Protein 3KA5 (pdb70)

Structure (mmCIF, N/CA/C/O backbone):
data_3KA5
#
_entry.id   3KA5
#
_cell.length_a   49.693
_cell.length_b   49.693
_cell.length_c   98.382
_cell.angle_alpha   90.00
_cell.angle_beta   90.00
_cell.angle_gamma   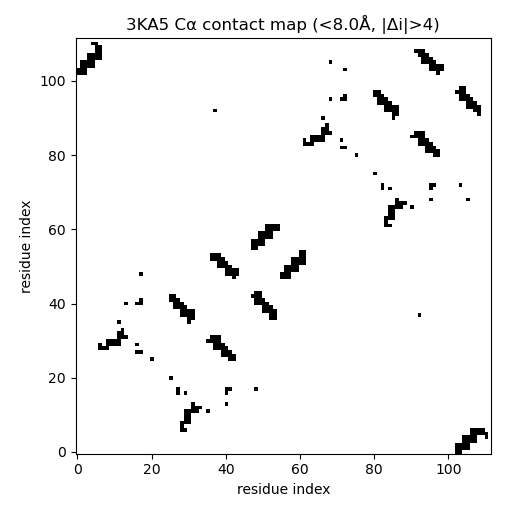120.00
#
_symmetry.space_group_name_H-M   'P 31 2 1'
#
loop_
_entity.id
_entity.type
_entity.pdbx_description
1 polymer 'Ribosome-associated protein Y (PSrp-1)'
2 water water
#
loop_
_atom_site.group_PDB
_atom_site.id
_atom_site.type_symbol
_atom_site.label_atom_id
_atom_site.label_alt_id
_atom_site.label_comp_id
_atom_site.label_asym_id
_atom_site.label_entity_id
_atom_site.label_seq_id
_atom_site.pdbx_PDB_ins_code
_atom_site.Cartn_x
_atom_site.Cartn_y
_atom_site.Cartn_z
_atom_site.occupancy
_atom_site.B_iso_or_equiv
_atom_site.auth_seq_id
_atom_site.auth_comp_id
_atom_site.auth_asym_id
_atom_site.auth_atom_id
_atom_site.pdbx_PDB_model_num
ATOM 1 N N . GLU A 1 1 ? 18.509 15.213 34.043 1.00 31.20 1 GLU A N 1
ATOM 2 C CA . GLU A 1 1 ? 17.216 14.596 33.628 1.00 36.74 1 GLU A CA 1
ATOM 3 C C . GLU A 1 1 ? 17.215 14.275 32.137 1.00 26.56 1 GLU A C 1
ATOM 4 O O . GLU A 1 1 ? 18.131 14.654 31.403 1.00 27.75 1 GLU A O 1
ATOM 10 N N . ILE A 1 2 ? 16.173 13.580 31.699 1.00 20.19 2 ILE A N 1
ATOM 11 C CA . ILE A 1 2 ? 16.029 13.212 30.297 1.00 21.84 2 ILE A CA 1
ATOM 12 C C . ILE A 1 2 ? 14.891 14.040 29.718 1.00 22.91 2 ILE A C 1
ATOM 13 O O . ILE A 1 2 ? 13.739 13.868 30.107 1.00 29.31 2 ILE A O 1
ATOM 18 N N . VAL A 1 3 ? 15.226 14.937 28.796 1.00 21.72 3 VAL A N 1
ATOM 19 C CA . VAL A 1 3 ? 14.243 15.816 28.168 1.00 24.00 3 VAL A CA 1
ATOM 20 C C . VAL A 1 3 ? 13.546 15.140 26.995 1.00 24.51 3 VAL A C 1
ATOM 21 O O . VAL A 1 3 ? 14.180 14.818 25.991 1.00 24.04 3 VAL A O 1
ATOM 25 N N . LYS A 1 4 ? 12.236 14.947 27.127 1.00 21.80 4 LYS A N 1
ATOM 26 C CA . LYS A 1 4 ? 11.432 14.299 26.095 1.00 23.33 4 LYS A CA 1
ATOM 27 C C . LYS A 1 4 ? 10.904 15.250 25.030 1.00 21.85 4 LYS A C 1
ATOM 28 O O . LYS A 1 4 ? 10.307 16.283 25.339 1.00 21.68 4 LYS A O 1
ATOM 34 N N . THR A 1 5 ? 11.118 14.883 23.772 1.00 19.78 5 THR A N 1
ATOM 35 C CA . THR A 1 5 ? 10.651 15.681 22.649 1.00 20.20 5 THR A CA 1
ATOM 36 C C . THR A 1 5 ? 10.102 14.765 21.567 1.00 21.44 5 THR A C 1
ATOM 37 O O . THR A 1 5 ? 10.439 13.580 21.510 1.00 17.15 5 THR A O 1
ATOM 41 N N . LYS A 1 6 ? 9.240 15.313 20.718 1.00 16.09 6 LYS A N 1
ATOM 42 C CA . LYS A 1 6 ? 8.657 14.539 19.637 1.00 17.30 6 LYS A CA 1
ATOM 43 C C . LYS A 1 6 ? 9.540 14.690 18.403 1.00 16.10 6 LYS A C 1
ATOM 44 O O . LYS A 1 6 ? 10.164 15.73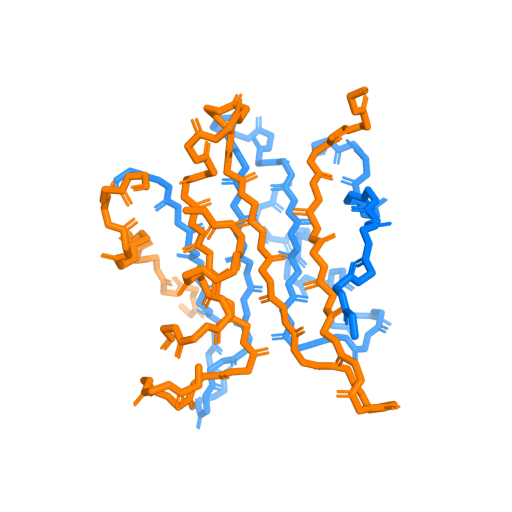0 18.200 1.00 17.72 6 LYS A O 1
ATOM 50 N N . ARG A 1 7 ? 9.597 13.641 17.593 1.00 15.25 7 ARG A N 1
ATOM 51 C CA . ARG A 1 7 ? 10.384 13.642 16.367 1.00 12.48 7 ARG A CA 1
ATOM 52 C C . ARG A 1 7 ? 10.050 14.897 15.557 1.00 16.65 7 ARG A C 1
ATOM 53 O O . ARG A 1 7 ? 8.876 15.188 15.301 1.00 14.82 7 ARG A O 1
ATOM 61 N N . PHE A 1 8 ? 11.081 15.631 15.154 1.00 11.53 8 PHE A N 1
ATOM 62 C CA . PHE A 1 8 ? 10.891 16.863 14.403 1.00 12.84 8 PHE A CA 1
ATOM 63 C C . PHE A 1 8 ? 10.294 16.626 13.020 1.00 20.76 8 PHE A C 1
ATOM 64 O O . PHE A 1 8 ? 9.366 17.323 12.622 1.00 15.45 8 PHE A O 1
ATOM 72 N N . ALA A 1 9 ? 10.824 15.644 12.294 1.00 15.38 9 ALA A N 1
ATOM 73 C CA . ALA A 1 9 ? 10.314 15.328 10.961 1.00 13.79 9 ALA A CA 1
ATOM 74 C C . ALA A 1 9 ? 9.011 14.557 11.120 1.00 13.35 9 ALA A C 1
ATOM 75 O O . ALA A 1 9 ? 9.019 13.336 11.280 1.00 15.10 9 ALA A O 1
ATOM 77 N N . ILE A 1 10 ? 7.891 15.271 11.080 1.00 12.19 10 ILE A N 1
ATOM 78 C CA . ILE A 1 10 ? 6.576 14.648 11.245 1.00 14.63 10 ILE A CA 1
ATOM 79 C C . ILE A 1 10 ? 6.113 13.790 10.073 1.00 18.66 10 ILE A C 1
ATOM 80 O O . ILE A 1 10 ? 5.650 12.662 10.266 1.00 19.56 10 ILE A O 1
ATOM 85 N N . LYS A 1 11 ? 6.271 14.310 8.862 1.00 15.26 11 LYS A N 1
ATOM 86 C CA . LYS A 1 11 ? 5.826 13.612 7.661 1.00 14.88 11 LYS A CA 1
ATOM 87 C C . LYS A 1 11 ? 6.808 12.591 7.099 1.00 19.38 11 LYS A C 1
ATOM 88 O O . LYS A 1 11 ? 8.017 12.802 7.112 1.00 14.18 11 LYS A O 1
ATOM 94 N N . PRO A 1 12 ? 6.288 11.467 6.583 1.00 20.42 12 PRO A N 1
ATOM 95 C CA . PRO A 1 12 ? 7.150 10.427 6.015 1.00 19.33 12 PRO A CA 1
ATOM 96 C C . PRO A 1 12 ? 7.970 10.949 4.837 1.00 21.79 12 PRO A C 1
ATOM 97 O O . PRO A 1 12 ? 7.524 11.819 4.080 1.00 17.63 12 PRO A O 1
ATOM 109 N N . SER A 1 14 ? 11.644 9.824 2.090 1.00 19.94 14 SER A N 1
ATOM 110 C CA . SER A 1 14 ? 12.562 8.793 1.619 1.00 21.58 14 SER A CA 1
ATOM 111 C C . SER A 1 14 ? 13.905 8.898 2.317 1.00 21.95 14 SER A C 1
ATOM 112 O O . SER A 1 14 ? 14.230 9.927 2.904 1.00 18.08 14 SER A O 1
ATOM 115 N N . GLU A 1 15 ? 14.691 7.829 2.235 1.00 20.21 15 GLU A N 1
ATOM 116 C CA . GLU A 1 15 ? 16.007 7.803 2.857 1.00 18.49 15 GLU A CA 1
ATOM 117 C C . GLU A 1 15 ? 16.852 8.904 2.232 1.00 14.75 15 GLU A C 1
ATOM 118 O O . GLU A 1 15 ? 17.618 9.583 2.916 1.00 15.31 15 GLU A O 1
ATOM 124 N N . GLU A 1 16 ? 16.708 9.073 0.922 1.00 17.92 16 GLU A N 1
ATOM 125 C CA . GLU A 1 16 ? 17.458 10.087 0.192 1.00 19.99 16 GLU A CA 1
ATOM 126 C C . GLU A 1 16 ? 17.129 11.481 0.720 1.00 15.11 16 GLU A C 1
ATOM 127 O O . GLU A 1 16 ? 18.020 12.297 0.946 1.00 15.55 16 GLU A O 1
ATOM 133 N N . GLU A 1 17 ? 15.844 11.754 0.911 1.00 16.56 17 GLU A N 1
ATOM 134 C CA . GLU A 1 17 ? 15.429 13.060 1.408 1.00 17.65 17 GLU A CA 1
ATOM 135 C C . GLU A 1 17 ? 15.919 13.251 2.831 1.00 15.90 17 GLU A C 1
ATOM 136 O O . GLU A 1 17 ? 16.335 14.347 3.209 1.00 13.35 17 GLU A O 1
ATOM 142 N N . ALA A 1 18 ? 15.871 12.176 3.616 1.00 13.46 18 ALA A N 1
ATOM 143 C CA . ALA A 1 18 ? 16.310 12.223 5.011 1.00 12.45 18 ALA A CA 1
ATOM 144 C C . ALA A 1 18 ? 17.773 12.632 5.122 1.00 13.76 18 ALA A C 1
ATOM 145 O O . ALA A 1 18 ? 18.139 13.448 5.964 1.00 13.31 18 ALA A O 1
ATOM 147 N N . VAL A 1 19 ? 18.623 12.055 4.285 1.00 11.07 19 VAL A N 1
ATOM 148 C CA . VAL A 1 19 ? 20.035 12.401 4.336 1.00 10.28 19 VAL A CA 1
ATOM 149 C C . VAL A 1 19 ? 20.249 13.867 3.989 1.00 12.40 19 VAL A C 1
ATOM 150 O O . VAL A 1 19 ? 20.989 14.577 4.674 1.00 14.26 19 VAL A O 1
ATOM 154 N N . LEU A 1 20 ? 19.593 14.330 2.933 1.00 12.41 20 LEU A N 1
ATOM 155 C CA . LEU A 1 20 ? 19.741 15.723 2.531 1.00 13.41 20 LEU A CA 1
ATOM 156 C C . LEU A 1 20 ? 19.233 16.658 3.628 1.00 13.58 20 LEU A C 1
ATOM 157 O O . LEU A 1 20 ? 19.865 17.674 3.932 1.00 13.03 20 LEU A O 1
ATOM 162 N N . GLU A 1 21 ? 18.094 16.316 4.220 1.00 12.51 21 GLU A N 1
ATOM 163 C CA . GLU A 1 21 ? 17.520 17.135 5.284 1.00 12.61 21 GLU A CA 1
ATOM 164 C C . GLU A 1 21 ? 18.461 17.232 6.474 1.00 14.51 21 GLU A C 1
ATOM 165 O O . GLU A 1 21 ? 18.656 18.305 7.032 1.00 11.24 21 GLU A O 1
ATOM 179 N N . GLU A 1 23 ? 21.626 17.021 6.456 1.00 10.10 23 GLU A N 1
ATOM 180 C CA . GLU A 1 23 ? 22.733 17.884 6.069 1.00 13.42 23 GLU A CA 1
ATOM 181 C C . GLU A 1 23 ? 22.350 19.359 6.024 1.00 10.85 23 GLU A C 1
ATOM 182 O O . GLU A 1 23 ? 23.075 20.200 6.534 1.00 15.73 23 GLU A O 1
ATOM 188 N N . LEU A 1 24 ? 21.214 19.670 5.416 1.00 12.05 24 LEU A N 1
ATOM 189 C CA . LEU A 1 24 ? 20.774 21.059 5.317 1.00 14.87 24 LEU A CA 1
ATOM 190 C C . LEU A 1 24 ? 20.477 21.661 6.684 1.00 17.26 24 LEU A C 1
ATOM 191 O O . LEU A 1 24 ? 20.695 22.852 6.905 1.00 15.82 24 LEU A O 1
ATOM 196 N N . LEU A 1 25 ? 19.983 20.833 7.601 1.00 13.94 25 LEU A N 1
ATOM 197 C CA . LEU A 1 25 ? 19.638 21.303 8.938 1.00 10.77 25 LEU A CA 1
ATOM 198 C C . LEU A 1 25 ? 20.835 21.335 9.886 1.00 17.78 25 LEU A C 1
ATOM 199 O O . LEU A 1 25 ? 20.751 21.879 10.986 1.00 13.67 25 LEU A O 1
ATOM 204 N N . GLY A 1 26 ? 21.947 20.742 9.460 1.00 15.26 26 GLY A N 1
ATOM 205 C CA . GLY A 1 26 ? 23.153 20.761 10.268 1.00 14.39 26 GLY A CA 1
ATOM 206 C C . GLY A 1 26 ? 23.296 19.723 11.357 1.00 16.35 26 GLY A C 1
ATOM 207 O O . GLY A 1 26 ? 24.082 19.919 12.287 1.00 16.12 26 GLY A O 1
ATOM 208 N N . HIS A 1 27 ? 22.572 18.614 11.238 1.00 10.72 27 HIS A N 1
ATOM 209 C CA . HIS A 1 27 ? 22.623 17.563 12.248 1.00 12.44 27 HIS A CA 1
ATOM 210 C C . HIS A 1 27 ? 23.540 16.391 11.917 1.00 14.61 27 HIS A C 1
ATOM 211 O O . HIS A 1 27 ? 23.952 16.214 10.768 1.00 13.45 27 HIS A O 1
ATOM 218 N N . ASN A 1 28 ? 23.845 15.600 12.947 1.00 12.50 28 ASN A N 1
ATOM 219 C CA . ASN A 1 28 ? 24.716 14.425 12.843 1.00 13.08 28 ASN A CA 1
ATOM 220 C C . ASN A 1 28 ? 23.935 13.117 12.755 1.00 13.45 28 ASN A C 1
ATOM 221 O O . ASN A 1 28 ? 24.498 12.085 12.380 1.00 14.55 28 ASN A O 1
ATOM 226 N N . PHE A 1 29 ? 22.665 13.151 13.160 1.00 10.69 29 PHE A N 1
ATOM 227 C CA . PHE A 1 29 ? 21.768 11.999 13.053 1.00 9.12 29 PHE A CA 1
ATOM 228 C C . PHE A 1 29 ? 20.366 12.577 12.822 1.00 11.08 29 PHE A C 1
ATOM 229 O O . PHE A 1 29 ? 20.099 13.723 13.181 1.00 12.81 29 PHE A O 1
ATOM 237 N N . PHE A 1 30 ? 19.470 11.802 12.229 1.00 9.15 30 PHE A N 1
ATOM 238 C CA . PHE A 1 30 ? 18.147 12.338 11.906 1.00 9.22 30 PHE A CA 1
ATOM 239 C C . PHE A 1 30 ? 17.103 11.227 11.962 1.00 9.96 30 PHE A C 1
ATOM 240 O O . PHE A 1 30 ? 17.227 10.205 11.276 1.00 10.01 30 PHE A O 1
ATOM 248 N N . VAL A 1 31 ? 16.088 11.414 12.799 1.00 8.26 31 VAL A N 1
ATOM 249 C CA . VAL A 1 31 ? 15.034 10.419 12.942 1.00 10.22 31 VAL A CA 1
ATOM 250 C C . VAL A 1 31 ? 13.898 10.743 11.983 1.00 13.28 31 VAL A C 1
ATOM 251 O O . VAL A 1 31 ? 13.466 11.890 11.889 1.00 13.22 31 VAL A O 1
ATOM 255 N N . PHE A 1 32 ? 13.419 9.742 11.251 1.00 10.76 32 PHE A N 1
ATOM 256 C CA . PHE A 1 32 ? 12.336 9.992 10.311 1.00 12.51 32 PHE A CA 1
ATOM 257 C C . PHE A 1 32 ? 11.477 8.770 10.044 1.00 18.47 32 PHE A C 1
ATOM 258 O O . PHE A 1 32 ? 11.883 7.630 10.292 1.00 15.61 32 PHE A O 1
ATOM 266 N N . GLN A 1 33 ? 10.275 9.024 9.546 1.00 13.07 33 GLN A N 1
ATOM 267 C CA . GLN A 1 33 ? 9.354 7.959 9.195 1.00 19.72 33 GLN A CA 1
ATOM 268 C C . GLN A 1 33 ? 9.665 7.635 7.742 1.00 19.32 33 GLN A C 1
ATOM 269 O O . GLN A 1 33 ? 9.446 8.469 6.866 1.00 19.87 33 GLN A O 1
ATOM 275 N N . ASN A 1 34 ? 10.184 6.439 7.479 1.00 18.47 34 ASN A N 1
ATOM 276 C CA . ASN A 1 34 ? 10.513 6.061 6.111 1.00 21.50 34 ASN A CA 1
ATOM 277 C C . ASN A 1 34 ? 9.226 5.820 5.332 1.00 22.01 34 ASN A C 1
ATOM 278 O O . ASN A 1 34 ? 8.470 4.894 5.632 1.00 25.50 34 ASN A O 1
ATOM 283 N N . GLY A 1 35 ? 8.980 6.653 4.328 1.00 21.96 35 GLY A N 1
ATOM 284 C CA . GLY A 1 35 ? 7.769 6.515 3.538 1.00 27.79 35 GLY A CA 1
ATOM 285 C C . GLY A 1 35 ? 7.713 5.291 2.642 1.00 34.63 35 GLY A C 1
ATOM 286 O O . GLY A 1 35 ? 6.641 4.924 2.168 1.00 33.15 35 GLY A O 1
ATOM 287 N N . ASP A 1 36 ? 8.856 4.656 2.406 1.00 35.58 36 ASP A N 1
ATOM 288 C CA . ASP A 1 36 ? 8.902 3.477 1.547 1.00 38.09 36 ASP A CA 1
ATOM 289 C C . ASP A 1 36 ? 8.725 2.171 2.317 1.00 37.50 36 ASP A C 1
ATOM 290 O O . ASP A 1 36 ? 8.374 1.145 1.731 1.00 43.35 36 ASP A O 1
ATOM 295 N N . SER A 1 37 ? 8.962 2.210 3.625 1.00 37.28 37 SER A N 1
ATOM 296 C CA . SER A 1 37 ? 8.834 1.020 4.459 1.00 34.81 37 SER A CA 1
ATOM 297 C C . SER A 1 37 ? 7.825 1.208 5.585 1.00 35.75 37 SER A C 1
ATOM 298 O O . SER A 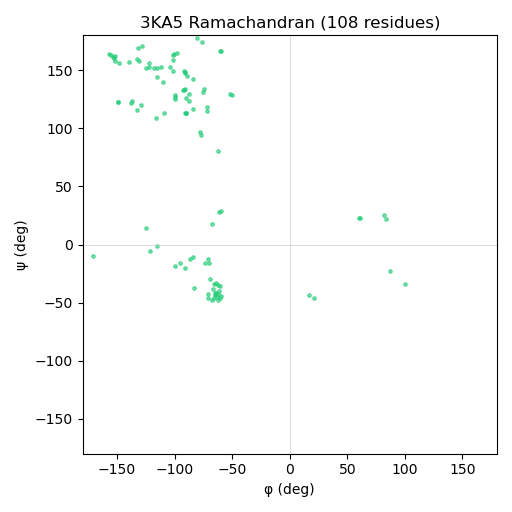1 37 ? 7.531 0.268 6.326 1.00 35.80 37 SER A O 1
ATOM 301 N N . ASN A 1 38 ? 7.305 2.427 5.712 1.00 32.42 38 ASN A N 1
ATOM 302 C CA . ASN A 1 38 ? 6.321 2.745 6.738 1.00 36.22 38 ASN A CA 1
ATOM 303 C C . ASN A 1 38 ? 6.868 2.510 8.144 1.00 39.63 38 ASN A C 1
ATOM 304 O O . ASN A 1 38 ? 6.105 2.314 9.087 1.00 47.05 38 ASN A O 1
ATOM 309 N N . GLU A 1 39 ? 8.190 2.533 8.277 1.00 34.11 39 GLU A N 1
ATOM 310 C CA . GLU A 1 39 ? 8.843 2.318 9.564 0.50 26.61 39 GLU A CA 1
ATOM 311 C C . GLU A 1 39 ? 9.785 3.468 9.920 1.00 24.85 39 GLU A C 1
ATOM 312 O O . GLU A 1 39 ? 10.333 4.136 9.042 1.00 23.56 39 GLU A O 1
ATOM 318 N N . VAL A 1 40 ? 9.971 3.700 11.215 1.00 24.73 40 VAL A N 1
ATOM 319 C CA . VAL A 1 40 ? 10.868 4.753 11.662 1.00 22.11 40 VAL A CA 1
ATOM 320 C C . VAL A 1 40 ? 12.316 4.300 11.491 1.00 25.76 40 VAL A C 1
ATOM 321 O O . VAL A 1 40 ? 12.687 3.191 11.891 1.00 21.87 40 VAL A O 1
ATOM 325 N N . ASN A 1 41 ? 13.125 5.160 10.883 1.00 12.82 41 ASN A N 1
ATOM 326 C CA . ASN A 1 41 ? 14.538 4.876 10.665 1.00 12.81 41 ASN A CA 1
ATOM 327 C C . ASN A 1 41 ? 15.353 6.046 11.195 1.00 14.06 41 ASN A C 1
ATOM 328 O O . ASN A 1 41 ? 14.806 7.098 11.536 1.00 13.52 41 ASN A O 1
ATOM 333 N N . VAL A 1 42 ? 16.665 5.862 11.251 1.00 11.89 42 VAL A N 1
ATOM 334 C CA . VAL A 1 42 ? 17.560 6.918 11.696 1.00 10.22 42 VAL A CA 1
ATOM 335 C C . VAL A 1 42 ? 18.780 6.950 10.785 1.00 13.52 42 VAL A C 1
ATOM 336 O O . VAL A 1 42 ? 19.467 5.945 10.634 1.00 11.73 42 VAL A O 1
ATOM 340 N N . VAL A 1 43 ? 19.031 8.087 10.144 1.00 12.71 43 VAL A N 1
ATOM 341 C CA . VAL A 1 43 ? 20.214 8.196 9.304 1.00 12.15 43 VAL A CA 1
ATOM 342 C C . VAL A 1 43 ? 21.238 8.962 10.117 1.00 12.77 43 VAL A C 1
ATOM 343 O O . VAL A 1 43 ? 20.889 9.777 10.972 1.00 13.32 43 VAL A O 1
ATOM 347 N N . TYR A 1 44 ? 22.510 8.677 9.892 1.00 8.88 44 TYR A N 1
ATOM 348 C CA . TYR A 1 44 ? 23.543 9.377 10.627 1.00 9.60 44 TYR A CA 1
ATOM 349 C C . TYR A 1 44 ? 24.804 9.446 9.793 1.00 9.97 44 TYR A C 1
ATOM 350 O O . TYR A 1 44 ? 24.958 8.709 8.818 1.00 15.40 44 TYR A O 1
ATOM 359 N N . LYS A 1 45 ? 25.691 10.354 10.175 1.00 13.94 45 LYS A N 1
ATOM 360 C CA . LYS A 1 45 ? 26.952 10.550 9.478 1.00 20.38 45 LYS A CA 1
ATOM 361 C C . LYS A 1 45 ? 28.031 9.660 10.081 1.00 22.49 45 LYS A C 1
ATOM 362 O O . LYS A 1 45 ? 28.267 9.702 11.287 1.00 21.07 45 LYS A O 1
ATOM 368 N N . ARG A 1 46 ? 28.678 8.863 9.236 1.00 23.16 46 ARG A N 1
ATOM 369 C CA . ARG A 1 46 ? 29.747 7.968 9.667 1.00 28.90 46 ARG A CA 1
ATOM 370 C C . ARG A 1 46 ? 31.100 8.669 9.547 1.00 39.39 46 ARG A C 1
ATOM 371 O O . ARG A 1 46 ? 31.294 9.510 8.670 1.00 41.35 46 ARG A O 1
ATOM 379 N N . LYS A 1 47 ? 32.034 8.313 10.425 1.00 42.71 47 LYS A N 1
ATOM 380 C CA . LYS A 1 47 ? 33.362 8.922 10.428 1.00 42.85 47 LYS A CA 1
ATOM 381 C C . LYS A 1 47 ? 34.207 8.589 9.199 1.00 43.58 47 LYS A C 1
ATOM 382 O O . LYS A 1 47 ? 35.425 8.761 9.213 1.00 55.17 47 LYS A O 1
ATOM 388 N N . ASP A 1 48 ? 33.566 8.115 8.137 1.00 47.51 48 ASP A N 1
ATOM 389 C CA . ASP A 1 48 ? 34.284 7.784 6.911 1.00 46.75 48 ASP A CA 1
ATOM 390 C C . ASP A 1 48 ? 33.667 8.548 5.748 1.00 42.94 48 ASP A C 1
ATOM 391 O O . ASP A 1 48 ? 33.922 8.246 4.583 1.00 46.06 48 ASP A O 1
ATOM 396 N N . GLY A 1 49 ? 32.852 9.545 6.079 1.00 46.39 49 GLY A N 1
ATOM 397 C CA . GLY A 1 49 ? 32.211 10.350 5.057 1.00 40.65 49 GLY A CA 1
ATOM 398 C C . GLY A 1 49 ? 30.897 9.767 4.582 1.00 37.91 49 GLY A C 1
ATOM 399 O O . GLY A 1 49 ? 30.046 10.485 4.056 1.00 45.97 49 GLY A O 1
ATO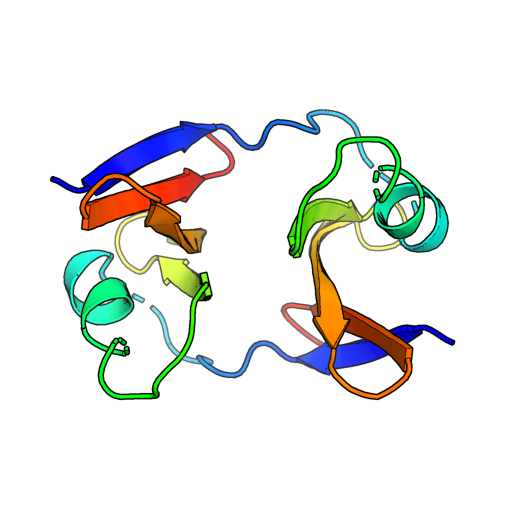M 400 N N . ASN A 1 50 ? 30.729 8.463 4.766 1.00 34.50 50 ASN A N 1
ATOM 401 C CA . ASN A 1 50 ? 29.510 7.788 4.348 1.00 28.08 50 ASN A CA 1
ATOM 402 C C . ASN A 1 50 ? 28.358 8.066 5.303 1.00 20.26 50 ASN A C 1
ATOM 403 O O . ASN A 1 50 ? 28.530 8.700 6.344 1.00 24.36 50 ASN A O 1
ATOM 408 N N . TYR A 1 51 ? 27.181 7.588 4.926 1.00 18.83 51 TYR A N 1
ATOM 409 C CA . TYR A 1 51 ? 25.985 7.754 5.733 1.00 19.92 51 TYR A CA 1
ATOM 410 C C . TYR A 1 51 ? 25.518 6.387 6.183 1.00 22.29 51 TYR A C 1
ATOM 411 O O . TYR A 1 51 ? 25.632 5.409 5.446 1.00 27.54 51 TYR A O 1
ATOM 420 N N . GLY A 1 52 ? 24.989 6.323 7.395 1.00 18.69 52 GLY A N 1
ATOM 421 C CA . GLY A 1 52 ? 24.478 5.071 7.900 1.00 13.14 52 GLY A CA 1
ATOM 422 C C . GLY A 1 52 ? 22.975 5.194 8.018 1.00 18.96 52 GLY A C 1
ATOM 423 O O . GLY A 1 52 ? 22.445 6.295 8.186 1.00 16.01 52 GLY A O 1
ATOM 424 N N . LEU A 1 53 ? 22.288 4.065 7.911 1.00 17.71 53 LEU A N 1
ATOM 425 C CA . LEU A 1 53 ? 20.838 4.020 8.019 1.00 15.71 53 LEU A CA 1
ATOM 426 C C . LEU A 1 53 ? 20.475 2.882 8.968 1.00 20.80 53 LEU A C 1
ATOM 427 O O . LEU A 1 53 ? 20.751 1.714 8.687 1.00 22.09 53 LEU A O 1
ATOM 432 N N . ILE A 1 54 ? 19.871 3.231 10.099 1.00 14.54 54 ILE A N 1
ATOM 433 C CA . ILE A 1 54 ? 19.472 2.237 11.091 1.00 14.55 54 ILE A CA 1
ATOM 434 C C . ILE A 1 54 ? 17.993 1.929 10.944 1.00 16.85 54 ILE A C 1
ATOM 435 O O . ILE A 1 54 ? 17.157 2.832 10.982 1.00 17.94 54 ILE A O 1
ATOM 440 N N . GLU A 1 55 ? 17.672 0.650 10.778 1.00 16.32 55 GLU A N 1
ATOM 441 C CA . GLU A 1 55 ? 16.290 0.21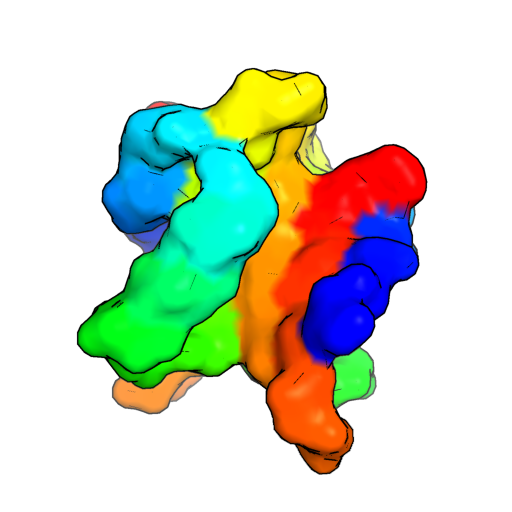5 10.617 1.00 18.66 55 GLU A CA 1
ATOM 442 C C . GLU A 1 55 ? 16.005 -0.949 11.562 1.00 23.63 55 GLU A C 1
ATOM 443 O O . GLU A 1 55 ? 16.925 -1.638 12.006 1.00 24.03 55 GLU A O 1
ATOM 449 N N . PRO A 1 56 ? 14.725 -1.176 11.892 1.00 22.36 56 PRO A N 1
ATOM 450 C CA . PRO A 1 56 ? 14.368 -2.272 12.794 1.00 27.86 56 PRO A CA 1
ATOM 451 C C . PRO A 1 56 ? 14.489 -3.643 12.141 1.00 31.11 56 PRO A C 1
ATOM 452 O O . PRO A 1 56 ? 14.508 -4.663 12.828 1.00 38.27 56 PRO A O 1
ATOM 456 N N . GLU A 1 57 ? 14.568 -3.664 10.813 1.00 35.48 57 GLU A N 1
ATOM 457 C CA . GLU A 1 57 ? 14.688 -4.919 10.078 1.00 43.09 57 GLU A CA 1
ATOM 458 C C . GLU A 1 57 ? 15.804 -5.782 10.654 1.00 49.57 57 GLU A C 1
ATOM 459 O O . GLU A 1 57 ? 16.969 -5.589 10.238 1.00 56.79 57 GLU A O 1
ATOM 465 N N . GLU B 1 1 ? 26.826 4.121 -0.666 1.00 47.32 1 GLU B N 1
ATOM 466 C CA . GLU B 1 1 ? 27.186 5.241 0.259 1.00 43.97 1 GLU B CA 1
ATOM 467 C C . GLU B 1 1 ? 26.251 5.422 1.451 1.00 42.68 1 GLU B C 1
ATOM 468 O O . GLU B 1 1 ? 26.509 6.250 2.314 1.00 33.34 1 GLU B O 1
ATOM 474 N N . ILE B 1 2 ? 25.137 4.698 1.463 1.00 38.56 2 ILE B N 1
ATOM 475 C CA . ILE B 1 2 ? 24.218 4.715 2.601 1.00 36.08 2 ILE B CA 1
ATOM 476 C C . ILE B 1 2 ? 24.304 3.269 3.091 1.00 36.63 2 ILE B C 1
ATOM 477 O O . ILE B 1 2 ? 23.824 2.357 2.417 1.00 44.97 2 ILE B O 1
ATOM 482 N N . VAL B 1 3 ? 24.927 3.064 4.247 1.00 32.55 3 VAL B N 1
ATOM 483 C CA . VAL B 1 3 ? 25.085 1.740 4.843 1.00 25.69 3 VAL B CA 1
ATOM 484 C C . VAL B 1 3 ? 23.919 1.398 5.800 1.00 29.14 3 VAL B C 1
ATOM 485 O O . VAL B 1 3 ? 23.725 2.022 6.851 1.00 26.70 3 VAL B O 1
ATOM 489 N N . LYS B 1 4 ? 23.129 0.412 5.389 1.00 26.14 4 LYS B N 1
ATOM 490 C CA . LYS B 1 4 ? 21.977 -0.041 6.151 1.00 26.13 4 LYS B CA 1
ATOM 491 C C . LYS B 1 4 ? 22.371 -1.102 7.161 1.00 29.20 4 LYS B C 1
ATOM 492 O O . LYS B 1 4 ? 22.969 -2.123 6.811 1.00 28.73 4 LYS B O 1
ATOM 498 N N . THR B 1 5 ? 22.053 -0.834 8.422 1.00 19.89 5 THR B N 1
ATOM 499 C CA . THR B 1 5 ? 22.341 -1.760 9.506 1.00 22.95 5 THR B CA 1
ATOM 500 C C . THR B 1 5 ? 21.091 -1.890 10.363 1.00 25.04 5 THR B C 1
ATOM 501 O O . THR B 1 5 ? 20.200 -1.029 10.336 1.00 18.65 5 THR B O 1
ATOM 505 N N . LYS B 1 6 ? 21.022 -2.979 11.116 1.00 16.54 6 LYS B N 1
ATOM 506 C CA . LYS B 1 6 ? 19.889 -3.216 11.985 1.00 20.70 6 LYS B CA 1
ATOM 507 C C . LYS B 1 6 ? 20.186 -2.619 13.355 1.00 17.87 6 LYS B C 1
ATOM 508 O O . LYS B 1 6 ? 21.341 -2.566 13.775 1.00 20.76 6 LYS B O 1
ATOM 514 N N . ARG B 1 7 ? 19.142 -2.157 14.037 1.00 14.52 7 ARG B N 1
ATOM 515 C CA . ARG B 1 7 ? 19.278 -1.585 15.372 1.00 17.91 7 ARG B CA 1
ATOM 516 C C . ARG B 1 7 ? 20.054 -2.575 16.239 1.00 15.98 7 ARG B C 1
ATOM 517 O O . ARG B 1 7 ? 19.712 -3.759 16.298 1.00 16.81 7 ARG B O 1
ATOM 525 N N . PHE B 1 8 ? 21.087 -2.089 16.917 1.00 12.94 8 PHE B N 1
ATOM 526 C CA . PHE B 1 8 ? 21.918 -2.958 17.743 1.00 13.86 8 PHE B CA 1
ATOM 527 C C . PHE B 1 8 ? 21.202 -3.528 18.960 1.00 16.99 8 PHE B C 1
ATOM 528 O O . PHE B 1 8 ? 21.290 -4.732 19.227 1.00 21.19 8 PHE B O 1
ATOM 536 N N . ALA B 1 9 ? 20.513 -2.666 19.707 1.00 12.64 9 ALA B N 1
ATOM 537 C CA . ALA B 1 9 ? 19.787 -3.093 20.903 1.00 9.45 9 ALA B CA 1
ATOM 538 C C . ALA B 1 9 ? 18.486 -3.758 20.486 1.00 11.89 9 ALA B C 1
ATOM 539 O O . ALA B 1 9 ? 17.482 -3.090 20.255 1.00 16.89 9 ALA B O 1
ATOM 541 N N . ILE B 1 10 ? 18.512 -5.083 20.415 1.00 15.40 10 ILE B N 1
ATOM 542 C CA . ILE B 1 10 ? 17.361 -5.867 19.988 1.00 16.40 10 ILE B CA 1
ATOM 543 C C . ILE B 1 10 ? 16.191 -5.934 20.963 1.00 17.37 10 ILE B C 1
ATOM 544 O O . ILE B 1 10 ? 15.038 -5.829 20.560 1.00 18.67 10 ILE B O 1
ATOM 549 N N . LYS B 1 11 ? 16.493 -6.107 22.242 1.00 19.98 11 LYS B N 1
ATOM 550 C CA . LYS B 1 11 ? 15.462 -6.229 23.264 1.00 16.23 11 LYS B CA 1
ATOM 551 C C . LYS B 1 11 ? 15.029 -4.898 23.868 1.00 16.55 11 LYS B C 1
ATOM 552 O O . LYS B 1 11 ? 15.840 -3.984 24.036 1.00 15.41 11 LYS B O 1
ATOM 558 N N . PRO B 1 12 ? 13.734 -4.773 24.200 1.00 18.74 12 PRO B N 1
ATOM 559 C CA . PRO B 1 12 ? 13.169 -3.555 24.791 1.00 16.46 12 PRO B CA 1
ATOM 560 C C . PRO B 1 12 ? 13.830 -3.200 26.114 1.00 19.30 12 PRO B C 1
ATOM 561 O O . PRO B 1 12 ? 14.228 -4.083 26.877 1.00 16.83 12 PRO B O 1
ATOM 573 N N . SER B 1 14 ? 14.233 0.327 29.247 1.00 15.38 14 SER B N 1
ATOM 574 C CA . SER B 1 14 ? 13.737 1.597 29.762 1.00 17.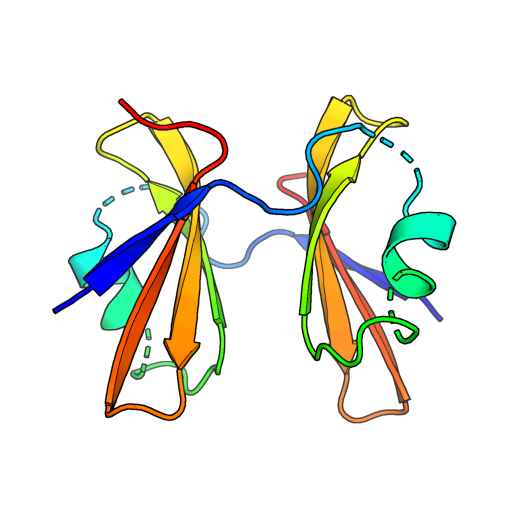34 14 SER B CA 1
ATOM 575 C C . SER B 1 14 ? 14.613 2.724 29.250 1.00 16.17 14 SER B C 1
ATOM 576 O O . SER B 1 14 ? 15.765 2.500 28.872 1.00 13.29 14 SER B O 1
ATOM 579 N N . GLU B 1 15 ? 14.082 3.941 29.248 1.00 16.23 15 GLU B N 1
ATOM 580 C CA . GLU B 1 15 ? 14.862 5.076 28.778 1.00 13.75 15 GLU B CA 1
ATOM 581 C C . GLU B 1 15 ? 16.126 5.266 29.620 1.00 14.03 15 GLU B C 1
ATOM 582 O O . GLU B 1 15 ? 17.171 5.641 29.090 1.00 14.15 15 GLU B O 1
ATOM 588 N N . GLU B 1 16 ? 16.037 5.003 30.925 1.00 14.18 16 GLU B N 1
ATOM 589 C CA . GLU B 1 16 ? 17.198 5.134 31.810 1.00 14.78 16 GLU B CA 1
ATOM 590 C C . GLU B 1 16 ? 18.270 4.118 31.435 1.00 12.95 16 GLU B C 1
ATOM 591 O O . GLU B 1 16 ? 19.464 4.430 31.408 1.00 13.36 16 GLU B O 1
ATOM 597 N N . GLU B 1 17 ? 17.849 2.888 31.169 1.00 13.11 17 GLU B N 1
ATOM 598 C CA . GLU B 1 17 ? 18.812 1.867 30.791 1.00 10.36 17 GLU B CA 1
ATOM 599 C C . GLU B 1 17 ? 19.435 2.237 29.450 1.00 11.94 17 GLU B C 1
ATOM 600 O O . GLU B 1 17 ? 20.608 1.960 29.213 1.00 11.30 17 GLU B O 1
ATOM 606 N N . ALA B 1 18 ? 18.650 2.858 28.570 1.00 12.43 18 ALA B N 1
ATOM 607 C CA . ALA B 1 18 ? 19.168 3.252 27.264 1.00 12.65 18 ALA B CA 1
ATOM 608 C C . ALA B 1 18 ? 20.256 4.315 27.408 1.00 13.49 18 ALA B C 1
ATOM 609 O O . ALA B 1 18 ? 21.269 4.277 26.705 1.00 12.90 18 ALA B O 1
ATOM 611 N N . VAL B 1 19 ? 20.047 5.278 28.304 1.00 10.26 19 VAL B N 1
ATOM 612 C CA . VAL B 1 19 ? 21.052 6.319 28.505 1.00 12.85 19 VAL B CA 1
ATOM 613 C C . VAL B 1 19 ? 22.335 5.706 29.049 1.00 11.01 19 VAL B C 1
ATOM 614 O O . VAL B 1 19 ? 23.438 6.071 28.637 1.00 11.67 19 VAL B O 1
ATOM 618 N N . LEU B 1 20 ? 22.189 4.769 29.979 1.00 10.57 20 LEU B N 1
ATOM 619 C CA . LEU B 1 20 ? 23.343 4.095 30.568 1.00 8.81 20 LEU B CA 1
ATOM 620 C C . LEU B 1 20 ? 24.100 3.320 29.489 1.00 11.37 20 LEU B C 1
ATOM 621 O O . LEU B 1 20 ? 25.324 3.411 29.388 1.00 10.61 20 LEU B O 1
ATOM 626 N N . GLU B 1 21 ? 23.359 2.562 28.685 1.00 11.82 21 GLU B N 1
ATOM 627 C CA . GLU B 1 21 ? 23.946 1.777 27.598 1.00 10.63 21 GLU B CA 1
ATOM 628 C C . GLU B 1 21 ? 24.667 2.668 26.602 1.00 13.09 21 GLU B C 1
ATOM 629 O O . GLU B 1 21 ? 25.765 2.343 26.133 1.00 13.57 21 GLU B O 1
ATOM 643 N N . GLU B 1 23 ? 26.096 5.457 27.119 1.00 10.56 23 GLU B N 1
ATOM 644 C CA . GLU B 1 23 ? 27.355 5.892 27.706 0.50 3.59 23 GLU B CA 1
ATOM 645 C C . GLU B 1 23 ? 28.391 4.774 27.831 1.00 10.83 23 GLU B C 1
ATOM 646 O O . GLU B 1 23 ? 29.569 4.978 27.531 1.00 13.63 23 GLU B O 1
ATOM 652 N N . LEU B 1 24 ? 27.955 3.598 28.274 1.00 10.28 24 LEU B N 1
ATOM 653 C CA . LEU B 1 24 ? 28.858 2.459 28.439 1.00 12.73 24 LEU B CA 1
ATOM 654 C C . LEU B 1 24 ? 29.459 2.041 27.106 1.00 10.36 24 LEU B C 1
ATOM 655 O O . LEU B 1 24 ? 30.614 1.618 27.043 1.00 12.20 24 LEU B O 1
ATOM 660 N N . LEU B 1 25 ? 28.670 2.167 26.044 1.00 8.97 25 LEU B N 1
ATOM 661 C CA . LEU B 1 25 ? 29.111 1.787 24.704 1.00 10.57 25 LEU B CA 1
ATOM 662 C C . LEU B 1 25 ? 29.860 2.898 23.968 1.00 18.01 25 LEU B C 1
ATOM 663 O O . LEU B 1 25 ? 30.475 2.656 22.925 1.00 15.21 25 LEU B O 1
ATOM 668 N N . GLY B 1 26 ? 29.797 4.112 24.509 1.00 12.37 26 GLY B N 1
ATOM 669 C CA . GLY B 1 26 ? 30.509 5.233 23.919 1.00 12.67 26 GLY B CA 1
ATOM 670 C C . GLY B 1 26 ? 29.892 5.961 22.741 1.00 17.26 26 GLY B C 1
ATOM 671 O O . GLY B 1 26 ? 30.614 6.579 21.947 1.00 14.38 26 GLY B O 1
ATOM 672 N N . HIS B 1 27 ? 28.570 5.919 22.623 1.00 9.22 27 HIS B N 1
ATOM 673 C CA . HIS B 1 27 ? 27.897 6.584 21.512 1.00 11.13 27 HIS B CA 1
ATOM 674 C C . HIS B 1 27 ? 27.278 7.926 21.874 1.00 11.20 27 HIS B C 1
ATOM 675 O O . HIS B 1 27 ? 27.120 8.242 23.053 1.00 15.42 27 HIS B O 1
ATOM 682 N N . ASN B 1 28 ? 26.946 8.705 20.840 1.00 13.43 28 ASN B N 1
ATOM 683 C CA . ASN B 1 28 ? 26.351 10.038 20.983 1.00 17.01 28 ASN B CA 1
ATOM 684 C C . ASN B 1 28 ? 24.828 9.999 20.881 1.00 15.30 28 ASN B C 1
ATOM 685 O O . ASN B 1 28 ? 24.147 10.958 21.234 1.00 15.15 28 ASN B O 1
ATOM 690 N N . PHE B 1 29 ? 24.298 8.900 20.361 1.00 12.78 29 PHE B N 1
ATOM 691 C CA . PHE B 1 29 ? 22.858 8.715 20.278 1.00 9.44 29 PHE B CA 1
ATOM 692 C C . PHE B 1 29 ? 22.652 7.209 20.326 1.00 10.52 29 PHE B C 1
ATOM 693 O O . PHE B 1 29 ? 23.577 6.456 20.034 1.00 12.56 29 PHE B O 1
ATOM 701 N N . PHE B 1 30 ? 21.463 6.768 20.709 1.00 9.78 30 PHE B N 1
ATOM 702 C CA . PHE B 1 30 ? 21.217 5.332 20.849 1.00 8.41 30 PHE B CA 1
ATOM 703 C C . PHE B 1 30 ? 19.755 5.033 20.533 1.00 11.95 30 PHE B C 1
ATOM 704 O O . PHE B 1 30 ? 18.848 5.607 21.140 1.00 9.86 30 PHE B O 1
ATOM 712 N N . VAL B 1 31 ? 19.530 4.150 19.561 1.00 8.85 31 VAL B N 1
ATOM 713 C CA . VAL B 1 31 ? 18.183 3.772 19.148 1.00 7.19 31 VAL B CA 1
ATOM 714 C C . VAL B 1 31 ? 17.760 2.540 19.933 1.00 12.26 31 VAL B C 1
ATOM 715 O O . VAL B 1 31 ? 18.524 1.582 20.046 1.00 10.19 31 VAL B O 1
ATOM 719 N N . PHE B 1 32 ? 16.549 2.551 20.475 1.00 9.57 32 PHE B N 1
ATOM 720 C CA . PHE B 1 32 ? 16.087 1.405 21.246 1.00 13.83 32 PHE B CA 1
ATOM 721 C C . PHE B 1 32 ? 14.573 1.265 21.250 1.00 14.81 32 PHE B C 1
ATOM 722 O O . PHE B 1 32 ? 13.842 2.208 20.943 1.00 17.27 32 PHE B O 1
ATOM 730 N N . GLN B 1 33 ? 14.114 0.071 21.596 1.00 9.64 33 GLN B N 1
ATOM 731 C CA . GLN B 1 33 ? 12.689 -0.210 21.686 1.00 15.03 33 GLN B CA 1
ATOM 732 C C . GLN B 1 33 ? 12.330 0.117 23.129 1.00 17.69 33 GLN B C 1
ATOM 733 O O . GLN B 1 33 ? 12.801 -0.553 24.042 1.00 15.87 33 GLN B O 1
ATOM 739 N N . ASN B 1 34 ? 11.527 1.156 23.337 1.00 16.57 34 ASN B N 1
ATOM 740 C CA . ASN B 1 34 ? 11.134 1.552 24.686 1.00 16.52 34 ASN B CA 1
ATOM 741 C C . ASN B 1 34 ? 10.153 0.524 25.237 1.00 20.49 34 ASN B C 1
ATOM 742 O O . ASN B 1 34 ? 9.076 0.330 24.678 1.00 19.54 34 ASN B O 1
ATOM 747 N N . GLY B 1 35 ? 10.529 -0.129 26.332 1.00 18.60 35 GLY B N 1
ATOM 748 C CA . GLY B 1 35 ? 9.668 -1.138 26.921 1.00 22.33 35 GLY B CA 1
ATOM 749 C C . GLY B 1 35 ? 8.418 -0.593 27.588 1.00 25.33 35 GLY B C 1
ATOM 750 O O . GLY B 1 35 ? 7.509 -1.352 27.917 1.00 32.59 35 GLY B O 1
ATOM 751 N N . ASP B 1 36 ? 8.371 0.719 27.788 1.00 23.87 36 ASP B N 1
ATOM 752 C CA . ASP B 1 36 ? 7.223 1.358 28.425 1.00 37.71 36 ASP B CA 1
ATOM 753 C C . ASP B 1 36 ? 6.096 1.621 27.435 1.00 39.69 36 ASP B C 1
ATOM 754 O O . ASP B 1 36 ? 4.922 1.483 27.770 1.00 45.77 36 ASP B O 1
ATOM 759 N N . SER B 1 37 ? 6.459 1.991 26.212 1.00 40.36 37 SER B N 1
ATOM 760 C CA . SER B 1 37 ? 5.470 2.300 25.188 1.00 32.63 37 SER B CA 1
ATOM 761 C C . SER B 1 37 ? 5.499 1.345 24.003 1.00 40.85 37 SER B C 1
ATOM 762 O O . SER B 1 37 ? 4.701 1.481 23.075 1.00 43.04 37 SER B O 1
ATOM 765 N N . ASN B 1 38 ? 6.418 0.386 24.031 1.00 37.12 38 ASN B N 1
ATOM 766 C CA . ASN B 1 38 ? 6.544 -0.583 22.947 1.00 37.18 38 ASN B CA 1
ATOM 767 C C . ASN B 1 38 ? 6.869 0.095 21.617 1.00 33.55 38 ASN B C 1
ATOM 768 O O . ASN B 1 38 ? 6.602 -0.458 20.550 1.00 39.04 38 ASN B O 1
ATOM 773 N N . GLU B 1 39 ? 7.443 1.292 21.675 1.00 25.98 39 GLU B N 1
ATOM 774 C CA . GLU B 1 39 ? 7.799 2.008 20.455 0.50 20.89 39 GLU B CA 1
ATOM 775 C C . GLU B 1 39 ? 9.286 2.334 20.417 1.00 22.91 39 GLU B C 1
ATOM 776 O O . GLU B 1 39 ? 9.946 2.406 21.453 1.00 18.44 39 GLU B O 1
ATOM 782 N N . VAL B 1 40 ? 9.808 2.521 19.210 1.00 20.36 40 VAL B N 1
ATOM 783 C CA . VAL B 1 40 ? 11.212 2.855 19.042 1.00 18.02 40 VAL B CA 1
ATOM 784 C C . VAL B 1 40 ? 11.415 4.308 19.445 1.00 20.26 40 VAL B C 1
ATOM 785 O O . VAL B 1 40 ? 10.642 5.191 19.063 1.00 21.16 40 VAL B O 1
ATOM 789 N N . ASN B 1 41 ? 12.455 4.539 20.232 1.00 13.05 41 ASN B N 1
ATOM 790 C CA . ASN B 1 41 ? 12.811 5.869 20.708 1.00 12.12 41 ASN B CA 1
ATOM 791 C C . ASN B 1 41 ? 14.305 6.047 20.465 1.00 12.66 41 ASN B C 1
ATOM 792 O O . ASN B 1 41 ? 15.014 5.083 20.165 1.00 14.53 41 ASN B O 1
ATOM 797 N N . VAL B 1 42 ? 14.783 7.274 20.616 1.00 9.00 42 VAL B N 1
ATOM 798 C CA . VAL B 1 42 ? 16.196 7.567 20.439 1.00 9.67 42 VAL B CA 1
ATOM 799 C C . VAL B 1 42 ? 16.660 8.509 21.544 1.00 14.31 42 VAL B C 1
ATOM 800 O O . VAL B 1 42 ? 16.075 9.574 21.741 1.00 13.86 42 VAL B O 1
ATOM 804 N N . VAL B 1 43 ? 17.684 8.107 22.290 1.00 10.89 43 VAL B N 1
ATOM 805 C CA . VAL B 1 43 ? 18.218 8.974 23.328 1.00 12.17 43 VAL B CA 1
ATOM 806 C C . VAL B 1 43 ? 19.508 9.541 22.768 1.00 11.41 43 VAL B C 1
ATOM 807 O O . VAL B 1 43 ? 20.142 8.930 21.906 1.00 11.78 43 VAL B O 1
ATOM 811 N N . TYR B 1 44 ? 19.885 10.722 23.235 1.00 9.66 44 TYR B N 1
ATOM 812 C CA . TYR B 1 44 ? 21.100 11.360 22.759 1.00 11.94 44 TYR B CA 1
ATOM 813 C C . TYR B 1 44 ? 21.618 12.324 23.811 1.00 12.02 44 TYR B C 1
ATOM 814 O O . TYR B 1 44 ? 20.894 12.700 24.732 1.00 13.50 44 TYR B O 1
ATOM 823 N N . LYS B 1 45 ? 22.881 12.706 23.682 1.00 16.21 45 LYS B N 1
ATOM 824 C CA . LYS B 1 45 ? 23.487 13.630 24.625 1.00 17.68 45 LYS B CA 1
ATOM 825 C C . LYS B 1 45 ? 23.471 15.018 24.001 1.00 19.65 45 LYS B C 1
ATOM 826 O O . LYS B 1 45 ? 23.901 15.196 22.865 1.00 24.03 45 LYS B O 1
ATOM 832 N N . ARG B 1 46 ? 22.954 15.993 24.739 1.00 27.53 46 ARG B N 1
ATOM 833 C CA . ARG B 1 46 ? 22.886 17.362 24.244 1.00 38.92 46 ARG B CA 1
ATOM 834 C C . ARG B 1 46 ? 23.850 18.286 24.981 1.00 42.90 46 ARG B C 1
ATOM 835 O O . ARG B 1 46 ? 24.019 18.176 26.196 1.00 42.24 46 ARG B O 1
ATOM 843 N N . LYS B 1 47 ? 24.491 19.185 24.235 1.00 50.57 47 LYS B N 1
ATOM 844 C CA . LYS B 1 47 ? 25.427 20.144 24.817 1.00 49.09 47 LYS B CA 1
ATOM 845 C C . LYS B 1 47 ? 24.673 21.035 25.791 1.00 51.24 47 LYS B C 1
ATOM 846 O O . LYS B 1 47 ? 24.301 22.164 25.467 1.00 59.56 47 LYS B O 1
ATOM 852 N N . ASP B 1 48 ? 24.453 20.508 26.990 1.00 48.62 48 ASP B N 1
ATOM 853 C CA . ASP B 1 48 ? 23.728 21.208 28.039 1.00 48.93 48 ASP B CA 1
ATOM 854 C C . ASP B 1 48 ? 23.874 20.389 29.315 1.00 51.63 48 ASP B C 1
ATOM 855 O O . ASP B 1 48 ? 23.509 20.832 30.406 1.00 52.31 48 ASP B O 1
ATOM 860 N N . GLY B 1 49 ? 24.417 19.186 29.161 1.00 50.05 49 GLY B N 1
ATOM 861 C CA . GLY B 1 49 ? 24.612 18.308 30.298 1.00 48.57 49 GLY B CA 1
ATOM 862 C C . GLY B 1 49 ? 23.528 17.254 30.399 1.00 46.84 49 GLY B C 1
ATOM 863 O O . GLY B 1 49 ? 23.780 16.127 30.826 1.00 50.59 49 GLY B O 1
ATOM 864 N N . ASN B 1 50 ? 22.312 17.619 30.007 1.00 42.74 50 ASN B N 1
ATOM 865 C CA . ASN B 1 50 ? 21.196 16.690 30.064 1.00 28.11 50 ASN B CA 1
ATOM 866 C C . ASN B 1 50 ? 21.185 15.740 28.872 1.00 17.71 50 ASN B C 1
ATOM 867 O O . ASN B 1 50 ? 22.024 15.817 27.976 1.00 23.68 50 ASN B O 1
ATOM 872 N N . TYR B 1 51 ? 20.217 14.839 28.882 1.00 19.36 51 TYR B N 1
ATOM 873 C CA . TYR B 1 51 ? 20.055 13.866 27.815 1.00 19.08 51 TYR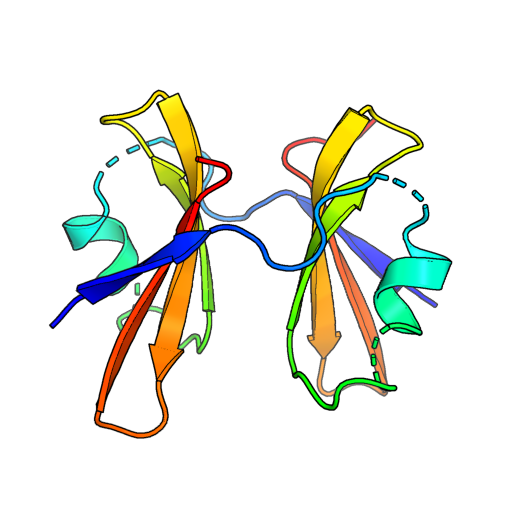 B CA 1
ATOM 874 C C . TYR B 1 51 ? 18.698 14.121 27.193 1.00 20.21 51 TYR B C 1
ATOM 875 O O . TYR B 1 51 ? 17.790 14.611 27.862 1.00 19.32 51 TYR B O 1
ATOM 884 N N . GLY B 1 52 ? 18.566 13.795 25.913 1.00 12.53 52 GLY B N 1
ATOM 885 C CA . GLY B 1 52 ? 17.298 13.978 25.244 1.00 15.41 52 GLY B CA 1
ATOM 886 C C . GLY B 1 52 ? 16.730 12.635 24.835 1.00 17.60 52 GLY B C 1
ATOM 887 O O . GLY B 1 52 ? 17.471 11.677 24.603 1.00 15.81 52 GLY B O 1
ATOM 888 N N . LEU B 1 53 ? 15.407 12.572 24.758 1.00 12.73 53 LEU B N 1
ATOM 889 C CA . LEU B 1 53 ? 14.696 11.369 24.366 1.00 13.29 53 LEU B CA 1
ATOM 890 C C . LEU B 1 53 ? 13.732 11.767 23.258 1.00 13.89 53 LEU B C 1
ATOM 891 O O . LEU B 1 53 ? 12.873 12.615 23.461 1.00 19.20 53 LEU B O 1
ATOM 896 N N . ILE B 1 54 ? 13.890 11.169 22.085 1.00 12.82 54 ILE B N 1
ATOM 897 C CA . ILE B 1 54 ? 13.020 11.464 20.952 1.00 15.43 54 ILE B CA 1
ATOM 898 C C . ILE B 1 54 ? 11.970 10.363 20.851 1.00 16.74 54 ILE B C 1
ATOM 899 O O . ILE B 1 54 ? 12.303 9.170 20.817 1.00 12.26 54 ILE B O 1
ATOM 904 N N . GLU B 1 55 ? 10.705 10.773 20.823 1.00 12.77 55 GLU B N 1
ATOM 905 C CA . GLU B 1 55 ? 9.578 9.850 20.733 1.00 15.17 55 GLU B CA 1
ATOM 906 C C . GLU B 1 55 ? 8.757 10.193 19.501 1.00 16.16 55 GLU B C 1
ATOM 907 O O . GLU B 1 55 ? 8.729 11.343 19.066 1.00 22.60 55 GLU B O 1
ATOM 913 N N . PRO B 1 56 ? 8.057 9.202 18.934 1.00 21.62 56 PRO B N 1
ATOM 914 C CA . PRO B 1 56 ? 7.239 9.466 17.747 1.00 26.79 56 PRO B CA 1
ATOM 915 C C . PRO B 1 56 ? 6.034 10.329 18.114 1.00 35.68 56 PRO B C 1
ATOM 916 O O . PRO B 1 56 ? 5.538 11.116 17.302 1.00 34.52 56 PRO B O 1
ATOM 920 N N . GLU B 1 57 ? 5.579 10.176 19.353 1.00 31.87 57 GLU B N 1
ATOM 921 C CA . GLU B 1 57 ? 4.440 10.924 19.862 1.00 39.37 57 GLU B CA 1
ATOM 922 C C . GLU B 1 57 ? 4.478 11.010 21.383 1.00 41.62 57 GLU B C 1
ATOM 923 O O . GLU B 1 57 ? 5.195 10.261 22.047 1.00 34.99 57 GLU B O 1
ATOM 929 N N . LEU B 1 58 ? 3.698 11.937 21.926 1.00 45.53 58 LEU B N 1
ATOM 930 C CA . LEU B 1 58 ? 3.624 12.146 23.365 1.00 45.42 58 LEU B CA 1
ATOM 931 C C . LEU B 1 58 ? 2.510 11.274 23.943 1.00 43.38 58 LEU B C 1
ATOM 932 O O . LEU B 1 58 ? 1.413 11.219 23.389 1.00 49.89 58 LEU B O 1
ATOM 937 N N . GLU B 1 59 ? 2.791 10.583 25.043 1.00 41.94 59 GLU B N 1
ATOM 938 C CA . GLU B 1 59 ? 1.780 9.733 25.666 1.00 46.86 59 GLU B CA 1
ATOM 939 C C . GLU B 1 59 ? 0.958 10.507 26.689 1.00 47.87 59 GLU B C 1
ATOM 940 O O . GLU B 1 59 ? 1.066 10.197 27.895 1.00 52.55 59 GLU B O 1
#

Organism: Clostridium acetobutylicum (strain ATCC 824 / DSM 792 / JCM 1419 / IAM 19013 / LMG 5710 / NBRC 13948 / NRRL B-527 / VKM B-1787 / 2291 / W) (NCBI:txid272562)

Secondary structure (DSSP, 8-state):
-EEEEE-S-----HHHHHH--TT--SEEEEEETTTTEEEEEEE-TTS-EEEEE--/-EEEEE-S-----HHHHHH--TT--SEEEEEETTTTEEEEEEE-TTSSEEEEESS--

Foldseek 3Di:
DDDDDDFPAPDEDPVVQVVVVVVVDAKHWHQHPVVRFIKMWGQDPVRDIDIGGPD/DDDDDDAPAPDEDPVVQVVCVVVVDQKHWHQHPVVRHIKMKGDDPPRDIDIGDPDDD

B-factor: mean 25.15, std 12.74, range [3.59, 59.56]

Sequence (112 aa):
EIVKTKRFAIKPSEEEAVLEELLGHNFFVFQNGDSNEVNVVYKRKDGNYGLIEPEEIVKTKRFAIKPSEEEAVLEELLGHNFFVFQNGDSNEVNVVYKRKDGNYGLIEPELE

Nearest PDB structures (foldseek):
  3ka5-assembly1_A  TM=1.019E+00  e=6.141E-09  Clostridium acetobutylicum
  6t7o-assembly1_B  TM=9.192E-01  e=2.548E-06  Staphylococcus aureus subsp. aureus NCTC 8325
  5nko-assembly1_B  TM=8.366E-01  e=3.108E-05  Staphylococcus aureus subsp. aureus NCTC 8325
  3lyv-assembly1_B-2  TM=7.729E-01  e=3.767E-05  Streptococcus pyogenes serotype M6
  3k2t-assembly1_A  TM=8.073E-01  e=1.051E-04  Listeria monocytogenes

Radius 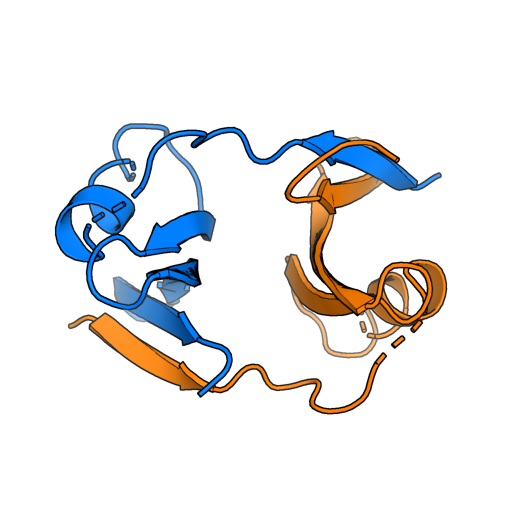of gyration: 13.33 Å; Cα contacts (8 Å, |Δi|>4): 203; chains: 2; bounding box: 32×28×33 Å

InterPro domains:
  IPR003489 Ribosome hibernation promoting factor/RaiA [PF02482] (4-92)
  IPR003489 Ribosome hibernation promoting factor/RaiA [TIGR00741] (1-96)
  IPR003489 Ribosome hibernation promoting factor/RaiA [cd00552] (2-91)
  IPR032528 Sigma 54 modulation/S30EA ribosomal protein, C-terminal [PF16321] (113-169)
  IPR034694 Ribosome hibernation promoting factor, long/plastid [MF_00839] (1-173)
  IPR036567 Ribosome hibernation promotion factor-like [G3DSA:3.30.160.100] (1-106)
  IPR036567 Ribosome hibernation promotion factor-like [SSF69754] (2-110)
  IPR038416 Sigma 54 modulation/S30EA ribosomal protein, C-terminal domain superfamily [G3DSA:3.30.505.50] (127-172)
  IPR050574 HPF/YfiA ribosome-associated [PTHR33231] (1-173)

Solvent-accessible surface area: 7286 Å² total